Protein AF-A0A2W6E6J5-F1 (afdb_monomer)

Foldseek 3Di:
DDDDDDPPPPPPPPDDDDPDDPDDDFDDLVLQLVLLVVVQVVDPCSVPLADPQLSSQLSSLVSVCCSVFWDRVQSVCCSVVNDPPCCTPPNPDPVCPPPSNVVSCVSSD

Secondary structure (DSSP, 8-state):
----------------------------HHHHH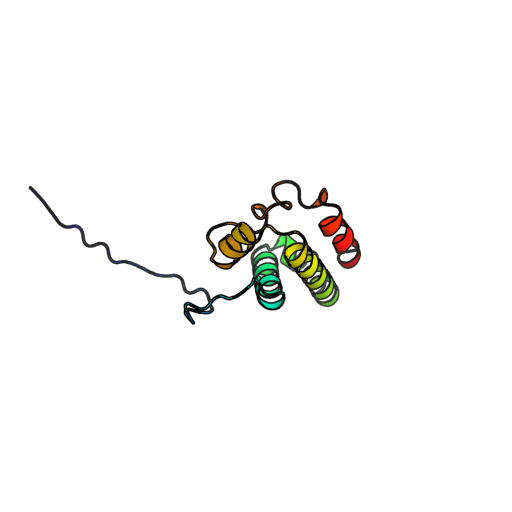HHHHHHHHH-HHHHHHS-HHHHHHHHHHHHHHHHHHS-HHHHHHHHTTSS-GGGSTTSSS-GGG-HHHHHHGGGT-

Sequence (109 aa):
MLGAVTISLALALTGCGALDSVGHGGVSKSQIVKGLNKEFDSDPDLKNALPADKKKKYIDCLADVVLKKGNKEDVKAWQDGAIKFKDVRPFTGDQTKNKDVAACGKYAR

Mean predicted aligned error: 11.78 Å

Radius of gyration: 17.27 Å; Cα contacts (8 Å, |Δi|>4): 83; chains: 1; bounding box: 31×33×65 Å

Solvent-accessible surface area (backbone atoms only — not comparable to full-atom values): 6640 Å² total; per-residue (Å²): 132,84,88,80,83,84,77,79,80,77,80,82,68,95,64,90,81,76,99,70,73,98,60,99,69,78,91,44,57,69,60,44,35,52,51,49,51,50,54,33,68,70,33,71,68,57,46,68,65,38,59,69,74,34,41,51,53,25,42,53,43,44,21,52,46,43,68,75,60,35,38,66,69,39,50,48,35,30,73,74,64,76,43,55,74,58,64,22,37,80,40,49,67,67,46,75,72,36,66,70,53,40,60,29,46,66,39,63,102

pLDDT: mean 73.68, std 16.58, range [37.28, 90.81]

Structure (mmCIF, N/CA/C/O backbone):
data_AF-A0A2W6E6J5-F1
#
_entry.id   AF-A0A2W6E6J5-F1
#
loop_
_atom_site.group_PDB
_atom_site.id
_atom_site.type_symbol
_atom_site.label_atom_id
_atom_site.label_alt_id
_atom_site.label_comp_id
_atom_site.label_asym_id
_atom_site.label_entity_id
_atom_site.label_seq_id
_atom_site.pdbx_PDB_ins_code
_atom_site.Cartn_x
_atom_site.Cartn_y
_atom_site.Cartn_z
_atom_site.occupancy
_atom_site.B_iso_or_equiv
_atom_site.auth_seq_id
_atom_site.auth_comp_id
_atom_site.auth_asym_id
_atom_site.auth_atom_id
_atom_site.pdbx_PDB_model_num
ATOM 1 N N . MET A 1 1 ? -10.345 7.958 -52.435 1.00 43.66 1 MET A N 1
ATOM 2 C CA . MET A 1 1 ? -9.402 7.316 -51.499 1.00 43.66 1 MET A CA 1
ATOM 3 C C . MET A 1 1 ? -8.839 8.396 -50.593 1.00 43.66 1 MET A C 1
ATOM 5 O O . MET A 1 1 ? -8.434 9.407 -51.142 1.00 43.66 1 MET A O 1
ATOM 9 N N . LEU A 1 2 ? -8.826 8.127 -49.278 1.00 43.47 2 LEU A N 1
ATOM 10 C CA . LEU A 1 2 ? -8.101 8.822 -48.197 1.00 43.47 2 LEU A CA 1
ATOM 11 C C . LEU A 1 2 ? -8.495 10.298 -47.979 1.00 43.47 2 LEU A C 1
ATOM 13 O O . LEU A 1 2 ? -8.417 11.109 -48.882 1.00 43.47 2 LEU A O 1
ATOM 17 N N . GLY A 1 3 ? -8.993 10.717 -46.817 1.00 43.09 3 GLY A N 1
ATOM 18 C CA . GLY A 1 3 ? -8.478 10.475 -45.464 1.00 43.09 3 GLY A CA 1
ATOM 19 C C . GLY A 1 3 ? -8.084 11.861 -44.930 1.00 43.09 3 GLY A C 1
ATOM 20 O O . GLY A 1 3 ? -7.319 12.561 -45.572 1.00 43.09 3 GLY A O 1
ATOM 21 N N . ALA A 1 4 ? -8.672 12.378 -43.860 1.00 51.00 4 ALA A N 1
ATOM 22 C CA . ALA A 1 4 ? -8.357 11.930 -42.520 1.00 51.00 4 ALA A CA 1
ATOM 23 C C . ALA A 1 4 ? -9.526 12.173 -41.559 1.00 51.00 4 ALA A C 1
ATOM 25 O O . ALA A 1 4 ? -10.156 13.229 -41.540 1.00 51.00 4 ALA A O 1
ATOM 26 N N . VAL A 1 5 ? -9.771 11.147 -40.753 1.00 51.34 5 VAL A N 1
ATOM 27 C CA . VAL A 1 5 ? -10.668 11.139 -39.607 1.00 51.34 5 VAL A CA 1
ATOM 28 C C . VAL A 1 5 ? -10.101 12.079 -38.545 1.00 51.34 5 VAL A C 1
ATOM 30 O O . VAL A 1 5 ? -8.951 11.951 -38.130 1.00 51.34 5 VAL A O 1
ATOM 33 N N . THR A 1 6 ? -10.926 13.020 -38.104 1.00 54.69 6 THR A N 1
ATOM 34 C CA . THR A 1 6 ? -10.730 13.830 -36.904 1.00 54.69 6 THR A CA 1
ATOM 35 C C . THR A 1 6 ? -10.579 12.925 -35.682 1.00 54.69 6 THR A C 1
ATOM 37 O O . THR A 1 6 ? -11.564 12.352 -35.217 1.00 54.69 6 THR A O 1
ATOM 40 N N . ILE A 1 7 ? -9.371 12.805 -35.130 1.00 56.22 7 ILE A N 1
ATOM 41 C CA . ILE A 1 7 ? -9.194 12.300 -33.765 1.00 56.22 7 ILE A CA 1
ATOM 42 C C . ILE A 1 7 ? -9.128 13.523 -32.858 1.00 56.22 7 ILE A C 1
ATOM 44 O O . ILE A 1 7 ? -8.067 14.085 -32.594 1.00 56.22 7 ILE A O 1
ATOM 48 N N . SER A 1 8 ? -10.307 13.950 -32.411 1.00 51.94 8 SER A N 1
ATOM 49 C CA . SER A 1 8 ? -10.452 14.779 -31.223 1.00 51.94 8 SER A CA 1
ATOM 50 C C . SER A 1 8 ? -9.837 14.008 -30.061 1.00 51.94 8 SER A C 1
ATOM 52 O O . SER A 1 8 ? -10.430 13.060 -29.547 1.00 51.94 8 SER A O 1
ATOM 54 N N . LEU A 1 9 ? -8.615 14.381 -29.687 1.00 39.53 9 LEU A N 1
ATOM 55 C CA . LEU A 1 9 ? -7.922 13.860 -28.520 1.00 39.53 9 LEU A CA 1
ATOM 56 C C . LEU A 1 9 ? -8.641 14.388 -27.270 1.00 39.53 9 LEU A C 1
ATOM 58 O O . LEU A 1 9 ? -8.249 15.382 -26.666 1.00 39.53 9 LEU A O 1
ATOM 62 N N . ALA A 1 10 ? -9.752 13.741 -26.921 1.00 51.97 10 ALA A N 1
ATOM 63 C CA . ALA A 1 10 ? -10.441 13.919 -25.658 1.00 51.97 10 ALA A CA 1
ATOM 64 C C . ALA A 1 10 ? -9.556 13.357 -24.536 1.00 51.97 10 ALA A C 1
ATOM 66 O O . ALA A 1 10 ? -9.748 12.240 -24.064 1.00 51.97 10 ALA A O 1
ATOM 67 N N . LEU A 1 11 ? -8.581 14.148 -24.088 1.00 48.22 11 LEU A N 1
ATOM 68 C CA . LEU A 1 11 ? -7.933 13.972 -22.789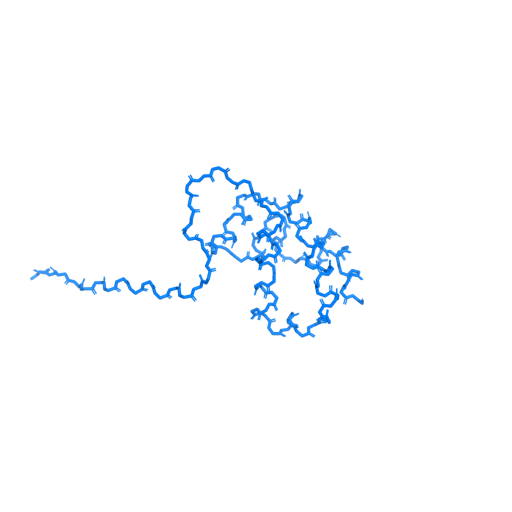 1.00 48.22 11 LEU A CA 1
ATOM 69 C C . LEU A 1 11 ? -8.888 14.465 -21.695 1.00 48.22 11 LEU A C 1
ATOM 71 O O . LEU A 1 11 ? -8.631 15.433 -20.986 1.00 48.22 11 LEU A O 1
ATOM 75 N N . ALA A 1 12 ? -10.021 13.779 -21.568 1.00 51.56 12 ALA A N 1
ATOM 76 C CA . ALA A 1 12 ? -10.846 13.826 -20.374 1.00 51.56 12 ALA A CA 1
ATOM 77 C C . ALA A 1 12 ? -10.225 12.886 -19.331 1.00 51.56 12 ALA A C 1
ATOM 79 O O . ALA A 1 12 ? -10.706 11.785 -19.087 1.00 51.56 12 ALA A O 1
ATOM 80 N N . LEU A 1 13 ? -9.124 13.325 -18.723 1.00 44.25 13 LEU A N 1
ATOM 81 C CA . LEU A 1 13 ? -8.646 12.802 -17.446 1.00 44.25 13 LEU A CA 1
ATOM 82 C C . LEU A 1 13 ? -8.665 13.958 -16.453 1.00 44.25 13 LEU A C 1
ATOM 84 O O . LEU A 1 13 ? -7.644 14.510 -16.054 1.00 44.25 13 LEU A O 1
ATOM 88 N N . THR A 1 14 ? -9.877 14.336 -16.054 1.00 55.84 14 THR A N 1
ATOM 89 C CA . THR A 1 14 ? -10.103 15.055 -14.804 1.00 55.84 14 THR A CA 1
ATOM 90 C C . THR A 1 14 ? -9.735 14.103 -13.665 1.00 55.84 14 T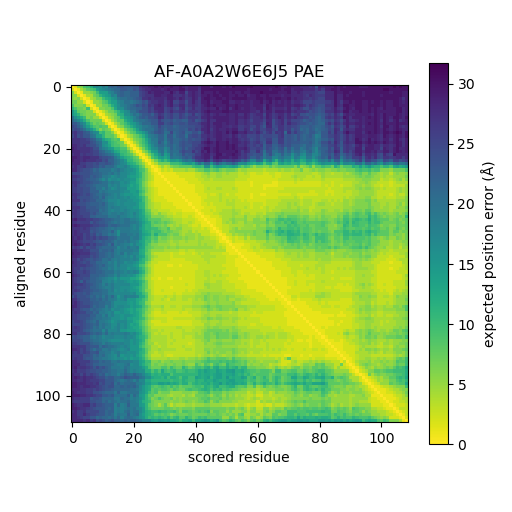HR A C 1
ATOM 92 O O . THR A 1 14 ? -10.562 13.373 -13.131 1.00 55.84 14 THR A O 1
ATOM 95 N N . GLY A 1 15 ? -8.444 14.060 -13.349 1.00 40.41 15 GLY A N 1
ATOM 96 C CA . GLY A 1 15 ? -7.859 13.303 -12.255 1.00 40.41 15 GLY A CA 1
ATOM 97 C C . GLY A 1 15 ? -6.694 14.100 -11.687 1.00 40.41 15 GLY A C 1
ATOM 98 O O . GLY A 1 15 ? -5.622 14.135 -12.272 1.00 40.41 15 GLY A O 1
ATOM 99 N N . CYS A 1 16 ? -6.947 14.781 -10.572 1.00 49.91 16 CYS A N 1
ATOM 100 C CA . CYS A 1 16 ? -6.039 15.642 -9.820 1.00 49.91 16 CYS A CA 1
ATOM 101 C C . CYS A 1 16 ? -4.561 15.202 -9.769 1.00 49.91 16 CYS A C 1
ATOM 103 O O . CYS A 1 16 ? -4.247 14.171 -9.177 1.00 49.91 16 CYS A O 1
ATOM 105 N N . GLY A 1 17 ? -3.671 16.108 -10.192 1.00 40.84 17 GLY A N 1
ATOM 106 C CA . GLY A 1 17 ? -2.348 16.293 -9.590 1.00 40.84 17 GLY A CA 1
ATOM 107 C C . GLY A 1 17 ? -1.146 15.970 -10.480 1.00 40.84 17 GLY A C 1
ATOM 108 O O . GLY A 1 17 ? -0.862 14.810 -10.733 1.00 40.84 17 GLY A O 1
ATOM 109 N N . ALA A 1 18 ? -0.384 17.024 -10.794 1.00 45.06 18 ALA A N 1
ATOM 110 C CA . ALA A 1 18 ? 1.026 17.012 -11.198 1.00 45.06 18 ALA A CA 1
ATOM 111 C C . ALA A 1 18 ? 1.359 16.574 -12.639 1.00 45.06 18 ALA A C 1
ATOM 113 O O . ALA A 1 18 ? 2.015 15.565 -12.869 1.00 45.06 18 ALA A O 1
ATOM 114 N N . LEU A 1 19 ? 1.067 17.455 -13.602 1.00 44.25 19 LEU A N 1
ATOM 115 C CA . LEU A 1 19 ? 2.128 17.840 -14.537 1.00 44.25 19 LEU A CA 1
ATOM 116 C C . LEU A 1 19 ? 3.031 18.846 -13.807 1.00 44.25 19 LEU A C 1
ATOM 118 O O . LEU A 1 19 ? 2.799 20.047 -13.885 1.00 44.25 19 LEU A O 1
ATOM 122 N N . ASP A 1 20 ? 4.015 18.361 -13.054 1.00 38.31 20 ASP A N 1
ATOM 123 C CA . ASP A 1 20 ? 5.158 19.184 -12.662 1.00 38.31 20 ASP A CA 1
ATOM 124 C C . ASP A 1 20 ? 6.437 18.341 -12.695 1.00 38.31 20 ASP A C 1
ATOM 126 O O . ASP A 1 20 ? 6.557 17.329 -12.007 1.00 38.31 20 ASP A O 1
ATOM 130 N N . SER A 1 21 ? 7.371 18.810 -13.519 1.00 39.03 21 SER A N 1
ATOM 131 C CA . SER A 1 21 ? 8.806 18.545 -13.465 1.00 39.03 21 SER A CA 1
ATOM 132 C C . SER A 1 21 ? 9.315 17.149 -13.842 1.00 39.03 21 SER A C 1
ATOM 134 O O . SER A 1 21 ? 9.345 16.190 -13.073 1.00 39.03 21 SER A O 1
ATOM 136 N N . VAL A 1 22 ? 9.895 17.116 -15.043 1.00 48.44 22 VAL A N 1
ATOM 137 C CA . VAL A 1 22 ? 10.988 16.225 -15.438 1.00 48.44 22 VAL A CA 1
ATOM 138 C C . VAL A 1 22 ? 12.137 16.423 -14.437 1.00 48.44 22 VAL A C 1
ATOM 140 O O . VAL A 1 22 ? 12.960 17.321 -14.577 1.00 48.44 22 VAL A O 1
ATOM 143 N N . GLY A 1 23 ? 12.157 15.623 -13.375 1.00 37.28 23 GLY A N 1
ATOM 144 C CA . GLY A 1 23 ? 13.153 15.708 -12.315 1.00 37.28 23 GLY A CA 1
ATOM 145 C C . GLY A 1 23 ? 13.293 14.361 -11.625 1.00 37.28 23 GLY A C 1
ATOM 146 O O . GLY A 1 23 ? 12.310 13.765 -11.201 1.00 37.28 23 GLY A O 1
ATOM 147 N N . HIS A 1 24 ? 14.523 13.863 -11.550 1.00 48.03 24 HIS A N 1
ATOM 148 C CA . HIS A 1 24 ? 14.921 12.638 -10.860 1.00 48.03 24 HIS A CA 1
ATOM 149 C C . HIS A 1 24 ? 14.306 12.558 -9.444 1.00 48.03 24 HIS A C 1
ATOM 151 O O . HIS A 1 24 ? 14.833 13.149 -8.506 1.00 48.03 24 HIS A O 1
ATOM 157 N N . GLY A 1 25 ? 13.186 11.850 -9.277 1.00 42.28 25 GLY A N 1
ATOM 158 C CA . GLY A 1 25 ? 12.396 11.871 -8.043 1.00 42.28 25 GLY A CA 1
ATOM 159 C C . GLY A 1 25 ? 12.105 10.465 -7.549 1.00 42.28 25 GLY A C 1
ATOM 160 O O . GLY A 1 25 ? 11.197 9.800 -8.041 1.00 42.28 25 GLY A O 1
ATOM 161 N N . GLY A 1 26 ? 12.895 9.997 -6.582 1.00 57.44 26 GLY A N 1
ATOM 162 C CA . GLY A 1 26 ? 12.656 8.724 -5.913 1.00 57.44 26 GLY A CA 1
ATOM 163 C C . GLY A 1 26 ? 11.232 8.646 -5.359 1.00 57.44 26 GLY A C 1
ATOM 164 O O . GLY A 1 26 ? 10.716 9.608 -4.784 1.00 57.44 26 GLY A O 1
ATOM 165 N N . VAL A 1 27 ? 10.607 7.483 -5.540 1.00 70.38 27 VAL A N 1
ATOM 166 C CA . VAL A 1 27 ? 9.309 7.140 -4.956 1.00 70.38 27 VAL A CA 1
ATOM 167 C C . VAL A 1 27 ? 9.282 7.585 -3.489 1.00 70.38 27 VAL A C 1
ATOM 169 O O . VAL A 1 27 ? 10.047 7.091 -2.664 1.00 70.38 27 VAL A O 1
ATOM 172 N N . SER A 1 28 ? 8.412 8.541 -3.168 1.00 84.50 28 SER A N 1
ATOM 173 C CA . SER A 1 28 ? 8.306 9.118 -1.824 1.00 84.50 28 SER A CA 1
ATOM 174 C C . SER A 1 28 ? 7.143 8.494 -1.051 1.00 84.50 28 SER A C 1
ATOM 176 O O . SER A 1 28 ? 6.072 8.272 -1.621 1.00 84.50 28 SER A O 1
ATOM 178 N N . LYS A 1 29 ? 7.305 8.274 0.266 1.00 84.69 29 LYS A N 1
ATOM 179 C CA . LYS A 1 29 ? 6.248 7.700 1.130 1.00 84.69 29 LYS A CA 1
ATOM 180 C C . LYS A 1 29 ? 4.925 8.461 1.006 1.00 84.69 29 LYS A C 1
ATOM 182 O O . LYS A 1 29 ? 3.871 7.847 0.925 1.00 84.69 29 LYS A O 1
ATOM 187 N N . SER A 1 30 ? 4.973 9.791 0.924 1.00 86.75 30 SER A N 1
ATOM 188 C CA . SER A 1 30 ? 3.789 10.648 0.772 1.00 86.75 30 SER A CA 1
ATOM 189 C C . SER A 1 30 ? 3.014 10.394 -0.528 1.00 86.75 30 SER A C 1
ATOM 191 O O . SER A 1 30 ? 1.785 10.390 -0.511 1.00 86.75 30 SER A O 1
ATOM 193 N N . GLN A 1 31 ? 3.713 10.139 -1.638 1.00 87.25 31 GLN A N 1
ATOM 194 C CA . GLN A 1 31 ? 3.103 9.791 -2.926 1.00 87.25 31 GLN A CA 1
ATOM 195 C C . GLN A 1 31 ? 2.453 8.404 -2.857 1.00 87.25 31 GLN A C 1
ATOM 197 O O . GLN A 1 31 ? 1.326 8.223 -3.310 1.00 87.25 31 GLN A O 1
ATOM 202 N N . ILE A 1 32 ? 3.113 7.440 -2.202 1.00 88.50 32 ILE A N 1
ATOM 203 C CA . ILE A 1 32 ? 2.543 6.105 -1.971 1.00 88.50 32 ILE A CA 1
ATOM 204 C C . ILE A 1 32 ? 1.285 6.192 -1.096 1.00 88.50 32 ILE A C 1
ATOM 206 O O . ILE A 1 32 ? 0.260 5.617 -1.447 1.00 88.50 32 ILE A O 1
ATOM 210 N N . VAL A 1 33 ? 1.326 6.938 0.014 1.00 90.81 33 VAL A N 1
ATOM 211 C CA . VAL A 1 33 ? 0.164 7.138 0.898 1.00 90.81 33 VAL A CA 1
ATOM 212 C C . VAL A 1 33 ? -1.013 7.735 0.127 1.00 90.81 33 VAL A C 1
ATOM 214 O O . VAL A 1 33 ? -2.146 7.295 0.316 1.00 90.81 33 VAL A O 1
ATOM 217 N N . LYS A 1 34 ? -0.776 8.716 -0.753 1.00 90.25 34 LYS A N 1
ATOM 218 C CA . LYS A 1 34 ? -1.831 9.287 -1.606 1.00 90.25 34 LYS A CA 1
ATOM 219 C C . LYS A 1 34 ? -2.417 8.248 -2.564 1.00 90.25 34 LYS A C 1
ATOM 221 O O . LYS A 1 34 ? -3.638 8.139 -2.637 1.00 90.25 34 LYS A O 1
ATOM 226 N N . GLY A 1 35 ? -1.570 7.469 -3.240 1.00 88.12 35 GLY A N 1
ATOM 227 C CA . GLY A 1 35 ? -2.009 6.390 -4.129 1.00 88.12 35 GLY A CA 1
ATOM 228 C C . GLY A 1 35 ? -2.851 5.343 -3.398 1.00 88.12 35 GLY A C 1
ATOM 229 O O . GLY A 1 35 ? -3.937 5.002 -3.852 1.00 88.12 35 GLY A O 1
ATOM 230 N N . LEU A 1 36 ? -2.411 4.904 -2.216 1.00 88.44 36 LEU A N 1
ATOM 231 C CA . LEU A 1 36 ? -3.162 3.959 -1.387 1.00 88.44 36 LEU A CA 1
ATOM 232 C C . LEU A 1 36 ? -4.499 4.546 -0.926 1.00 88.44 36 LEU A C 1
ATOM 234 O O . LEU A 1 36 ? -5.515 3.876 -1.034 1.00 88.44 36 LEU A O 1
ATOM 238 N N . ASN A 1 37 ? -4.544 5.801 -0.464 1.00 88.00 37 ASN A N 1
ATOM 239 C CA . ASN A 1 37 ? -5.826 6.427 -0.117 1.00 88.00 37 ASN A CA 1
ATOM 240 C C . ASN A 1 37 ? -6.782 6.444 -1.314 1.00 88.00 37 ASN A C 1
ATOM 242 O O . ASN A 1 37 ? -7.949 6.116 -1.145 1.00 88.00 37 ASN A O 1
ATOM 246 N N . LYS A 1 38 ? -6.286 6.748 -2.519 1.00 86.25 38 LYS A N 1
ATOM 247 C CA . LYS A 1 38 ? -7.097 6.725 -3.739 1.00 86.25 38 LYS A CA 1
ATOM 248 C C . LYS A 1 38 ? -7.657 5.333 -4.035 1.00 86.25 38 LYS A C 1
ATOM 250 O O . LYS A 1 38 ? -8.843 5.239 -4.335 1.00 86.25 38 LYS A O 1
ATOM 255 N N . GLU A 1 39 ? -6.856 4.274 -3.910 1.00 83.62 39 GLU A N 1
ATOM 256 C CA . GLU A 1 39 ? -7.337 2.893 -4.080 1.00 83.62 39 GLU A CA 1
ATOM 257 C C . GLU A 1 39 ? -8.429 2.559 -3.047 1.00 83.62 39 GLU A C 1
ATOM 259 O O . GLU A 1 39 ? -9.496 2.078 -3.415 1.00 83.62 39 GLU A O 1
ATOM 264 N N . PHE A 1 40 ? -8.217 2.900 -1.769 1.00 83.94 40 PHE A N 1
ATOM 265 C CA . PHE A 1 40 ? -9.196 2.653 -0.700 1.00 83.94 40 PHE A CA 1
ATOM 266 C C . PHE A 1 40 ? -10.468 3.490 -0.829 1.00 83.94 40 PHE A C 1
ATOM 268 O O . PHE A 1 40 ? -11.511 3.069 -0.352 1.00 83.94 40 PHE A O 1
ATOM 275 N N . ASP A 1 41 ? -10.396 4.699 -1.382 1.00 83.25 41 ASP A N 1
ATOM 276 C CA . ASP A 1 41 ? -11.576 5.538 -1.614 1.00 83.25 41 ASP A CA 1
ATOM 277 C C . ASP A 1 41 ? -12.326 5.167 -2.897 1.00 83.25 41 ASP A C 1
ATOM 279 O O . ASP A 1 41 ? -13.523 5.449 -2.997 1.00 83.25 41 ASP A O 1
ATOM 283 N N . SER A 1 42 ? -11.640 4.533 -3.854 1.00 80.69 42 SER A N 1
ATOM 284 C CA . SER A 1 42 ? -12.232 4.044 -5.106 1.00 80.69 42 SER A CA 1
ATOM 285 C C . SER A 1 42 ? -12.906 2.681 -4.944 1.00 80.69 42 SER A C 1
ATOM 287 O O . SER A 1 42 ? -13.815 2.363 -5.707 1.00 80.69 42 SER A O 1
ATOM 289 N N . ASP A 1 43 ? -12.481 1.888 -3.961 1.00 76.25 43 ASP A N 1
ATOM 290 C CA . ASP A 1 43 ? -13.060 0.584 -3.654 1.00 76.25 43 ASP A CA 1
ATOM 291 C C . ASP A 1 43 ? -14.053 0.704 -2.476 1.00 76.25 43 ASP A C 1
ATOM 293 O O . ASP A 1 43 ? -13.640 0.991 -1.349 1.00 76.25 43 ASP A O 1
ATOM 297 N N . PRO A 1 44 ? -15.371 0.535 -2.698 1.00 75.50 44 PRO A N 1
ATOM 298 C CA . PRO A 1 44 ? -16.381 0.721 -1.657 1.00 75.50 44 PRO A CA 1
ATOM 299 C C . PRO A 1 44 ? -16.298 -0.319 -0.531 1.00 75.50 44 PRO A C 1
ATOM 301 O O . PRO A 1 44 ? -16.690 -0.002 0.597 1.00 75.50 44 PRO A O 1
ATOM 304 N N . ASP A 1 45 ? -15.769 -1.514 -0.807 1.00 74.81 45 ASP A N 1
ATOM 305 C CA . ASP A 1 45 ? -15.514 -2.542 0.201 1.00 74.81 45 ASP A CA 1
ATOM 306 C C . ASP A 1 45 ? -14.390 -2.071 1.130 1.00 74.81 45 ASP A C 1
ATOM 308 O O . ASP A 1 45 ? -14.555 -2.033 2.348 1.00 74.81 45 ASP A O 1
ATOM 312 N N . LEU A 1 46 ? -13.279 -1.579 0.570 1.00 74.50 46 LEU A N 1
ATOM 313 C CA . LEU A 1 46 ? -12.156 -1.058 1.360 1.00 74.50 46 LEU A CA 1
ATOM 314 C C . LEU A 1 46 ? -12.469 0.268 2.064 1.00 74.50 46 LEU A C 1
ATOM 316 O O . LEU A 1 46 ? -11.987 0.510 3.176 1.00 74.50 46 LEU A O 1
ATOM 320 N N . LYS A 1 47 ? -13.282 1.126 1.441 1.00 72.56 47 LYS A N 1
ATOM 321 C CA . LYS A 1 47 ? -13.681 2.430 1.981 1.00 72.56 47 LYS A CA 1
ATOM 322 C C . LYS A 1 47 ? -14.428 2.296 3.302 1.00 72.56 47 LYS A C 1
ATOM 324 O O . LYS A 1 47 ? -14.217 3.108 4.200 1.00 72.56 47 LYS A O 1
ATOM 329 N N . ASN A 1 48 ? -15.286 1.281 3.404 1.00 77.19 48 ASN A N 1
ATOM 330 C CA . ASN A 1 48 ? -16.126 1.037 4.574 1.00 77.19 48 ASN A CA 1
ATOM 331 C C . ASN A 1 48 ? -15.581 -0.068 5.490 1.00 77.19 48 ASN A C 1
ATOM 333 O O . ASN A 1 48 ? -16.049 -0.194 6.619 1.00 77.19 48 ASN A O 1
ATOM 337 N N . ALA A 1 49 ? -14.577 -0.835 5.049 1.00 75.69 49 ALA A N 1
ATOM 3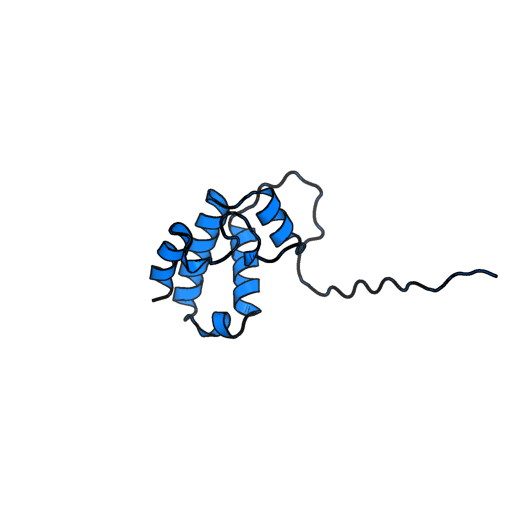38 C CA . ALA A 1 49 ? -13.985 -1.908 5.846 1.00 75.69 49 ALA A CA 1
ATOM 339 C C . ALA A 1 49 ? -13.319 -1.414 7.137 1.00 75.69 49 ALA A C 1
ATOM 341 O O . ALA A 1 49 ? -13.256 -2.162 8.111 1.00 75.69 49 ALA A O 1
ATOM 342 N N . LEU A 1 50 ? -12.794 -0.180 7.155 1.00 76.62 50 LEU A N 1
ATOM 343 C CA . LEU A 1 50 ? -11.984 0.327 8.263 1.00 76.62 50 LEU A CA 1
ATOM 344 C C . LEU A 1 50 ? -12.428 1.711 8.750 1.00 76.62 50 LEU A C 1
ATOM 346 O O . LEU A 1 50 ? -12.571 2.626 7.939 1.00 76.62 50 LEU A O 1
ATOM 350 N N . PRO A 1 51 ? -12.534 1.932 10.077 1.00 81.38 51 PRO A N 1
ATOM 351 C CA . PRO A 1 51 ? -12.718 3.274 10.617 1.00 81.38 51 PRO A CA 1
ATOM 352 C C . PRO A 1 51 ? -11.504 4.158 10.289 1.00 81.38 51 PRO A C 1
ATOM 354 O O . PRO A 1 51 ? -10.372 3.676 10.230 1.00 81.38 51 PRO A O 1
ATOM 357 N N . ALA A 1 52 ? -11.722 5.466 10.112 1.00 80.62 52 ALA A N 1
ATOM 358 C CA . ALA A 1 52 ? -10.720 6.406 9.587 1.00 80.62 52 ALA A CA 1
ATOM 359 C C . ALA A 1 52 ? -9.361 6.372 10.322 1.00 80.62 52 ALA A C 1
ATOM 361 O O . ALA A 1 52 ? -8.307 6.418 9.683 1.00 80.62 52 ALA A O 1
ATOM 362 N N . ASP A 1 53 ? -9.367 6.225 11.651 1.00 79.50 53 ASP A N 1
ATOM 363 C CA . ASP A 1 53 ? -8.142 6.164 12.462 1.00 79.50 53 ASP A CA 1
ATOM 364 C C . ASP A 1 53 ? -7.321 4.885 12.195 1.00 79.50 53 ASP A C 1
ATOM 366 O O . ASP A 1 53 ? -6.090 4.913 12.107 1.00 79.50 53 ASP A O 1
ATOM 370 N N . LYS A 1 54 ? -8.018 3.760 11.983 1.00 84.50 54 LYS A N 1
ATOM 371 C CA . LYS A 1 54 ? -7.422 2.470 11.609 1.00 84.50 54 LYS A CA 1
ATOM 372 C C . LYS A 1 54 ? -6.953 2.482 10.157 1.00 84.50 54 LYS A C 1
ATOM 374 O O . LYS A 1 54 ? -5.822 2.083 9.890 1.00 84.50 54 LYS A O 1
ATOM 379 N N . LYS A 1 55 ? -7.761 3.035 9.241 1.00 85.00 55 LYS A N 1
ATOM 380 C CA . LYS A 1 55 ? -7.403 3.234 7.825 1.00 85.00 55 LYS A CA 1
ATOM 381 C C . LYS A 1 55 ? -6.089 4.003 7.702 1.00 85.00 55 LYS A C 1
ATOM 383 O O . LYS A 1 55 ? -5.190 3.555 6.999 1.00 85.00 55 LYS A O 1
ATOM 388 N N . LYS A 1 56 ? -5.924 5.108 8.438 1.00 86.62 56 LYS A N 1
ATOM 389 C CA . LYS A 1 56 ? -4.687 5.905 8.414 1.00 86.62 56 LYS A CA 1
ATOM 390 C C . LYS A 1 56 ? -3.459 5.092 8.841 1.00 86.62 56 LYS A C 1
ATOM 392 O O . LYS A 1 56 ? -2.446 5.123 8.148 1.00 86.62 56 LYS A O 1
ATOM 397 N N . LYS A 1 57 ? -3.545 4.349 9.951 1.00 87.81 57 LYS A N 1
ATOM 398 C CA . LYS A 1 57 ? -2.448 3.493 10.449 1.00 87.81 57 LYS A CA 1
ATOM 399 C C . LYS A 1 57 ? -2.143 2.336 9.495 1.00 87.81 57 LYS A C 1
ATOM 401 O O . LYS A 1 57 ? -0.978 2.009 9.277 1.00 87.81 57 LYS A O 1
ATOM 406 N N . TYR A 1 58 ? -3.179 1.749 8.899 1.00 87.75 58 TYR A N 1
ATOM 407 C CA . TYR A 1 58 ? -3.042 0.682 7.914 1.00 87.75 58 TYR A CA 1
ATOM 408 C C . TYR A 1 58 ? -2.352 1.175 6.638 1.00 87.75 58 TYR A C 1
ATOM 410 O O . TYR A 1 58 ? -1.371 0.573 6.207 1.00 87.75 58 TYR A O 1
ATOM 418 N N . ILE A 1 59 ? -2.793 2.311 6.092 1.00 89.31 59 ILE A N 1
ATOM 419 C CA . ILE A 1 59 ? -2.200 2.929 4.902 1.00 89.31 59 ILE A CA 1
ATOM 420 C C . ILE A 1 59 ? -0.760 3.377 5.157 1.00 89.31 59 ILE A C 1
ATOM 422 O O . ILE A 1 59 ? 0.085 3.170 4.292 1.00 89.31 59 ILE A O 1
ATOM 426 N N . ASP A 1 60 ? -0.443 3.955 6.321 1.00 89.81 60 ASP A N 1
ATOM 427 C CA . ASP A 1 60 ? 0.941 4.340 6.629 1.00 89.81 60 ASP A CA 1
ATOM 428 C C . ASP A 1 60 ? 1.873 3.120 6.694 1.00 89.81 60 ASP A C 1
ATOM 430 O O . ASP A 1 60 ? 2.971 3.152 6.134 1.00 89.81 60 ASP A O 1
ATOM 434 N N . CYS A 1 61 ? 1.404 2.021 7.298 1.00 90.00 61 CYS A N 1
ATOM 435 C CA . CYS A 1 61 ? 2.128 0.753 7.322 1.00 90.00 61 CYS A CA 1
ATOM 436 C C . CYS A 1 61 ? 2.333 0.191 5.910 1.00 90.00 61 CYS A C 1
ATOM 438 O O . CYS A 1 61 ? 3.459 -0.134 5.537 1.00 90.00 61 CYS A O 1
ATOM 440 N N . LEU A 1 62 ? 1.270 0.129 5.101 1.00 88.50 62 LEU A N 1
ATOM 441 C CA . LEU A 1 62 ? 1.356 -0.321 3.711 1.00 88.50 62 LEU A CA 1
ATOM 442 C C . LEU A 1 62 ? 2.319 0.549 2.907 1.00 88.50 62 LEU A C 1
ATOM 444 O O . LEU A 1 62 ? 3.137 0.022 2.161 1.00 88.50 62 LEU A O 1
ATOM 448 N N . ALA A 1 63 ? 2.281 1.868 3.089 1.00 90.44 63 ALA A N 1
ATOM 449 C CA . ALA A 1 63 ? 3.184 2.771 2.395 1.00 90.44 63 ALA A CA 1
ATOM 450 C C . ALA A 1 63 ? 4.651 2.526 2.763 1.00 90.44 63 ALA A C 1
ATOM 452 O O . ALA A 1 63 ? 5.516 2.594 1.895 1.00 90.44 63 ALA A O 1
ATOM 453 N N . ASP A 1 64 ? 4.933 2.209 4.027 1.00 89.56 64 ASP A N 1
ATOM 454 C CA . ASP A 1 64 ? 6.271 1.843 4.492 1.00 89.56 64 ASP A CA 1
ATOM 455 C C . ASP A 1 64 ? 6.760 0.531 3.858 1.00 89.56 64 ASP A C 1
ATOM 457 O O . ASP A 1 64 ? 7.892 0.439 3.381 1.00 89.56 64 ASP A O 1
ATOM 461 N N . VAL A 1 65 ? 5.875 -0.466 3.786 1.00 88.31 65 VAL A N 1
ATOM 462 C CA . VAL A 1 65 ? 6.143 -1.759 3.146 1.00 88.31 65 VAL A CA 1
ATOM 463 C C . VAL A 1 65 ? 6.394 -1.583 1.651 1.00 88.31 65 VAL A C 1
ATOM 465 O O . VAL A 1 65 ? 7.383 -2.094 1.135 1.00 88.31 65 VAL A O 1
ATOM 468 N N . VAL A 1 66 ? 5.556 -0.818 0.954 1.00 88.12 66 VAL A N 1
ATOM 469 C CA . VAL A 1 66 ? 5.706 -0.532 -0.480 1.00 88.12 66 VAL A CA 1
ATOM 470 C C . VAL A 1 66 ? 6.984 0.252 -0.750 1.00 88.12 66 VAL A C 1
ATOM 472 O O . VAL A 1 66 ? 7.701 -0.066 -1.691 1.00 88.12 66 VAL A O 1
ATOM 475 N N . LEU A 1 67 ? 7.328 1.214 0.106 1.00 88.00 67 LEU A N 1
ATOM 476 C CA . LEU A 1 67 ? 8.576 1.962 -0.013 1.00 88.00 67 LEU A CA 1
ATOM 477 C C . LEU A 1 67 ? 9.814 1.065 0.159 1.00 88.00 67 LEU A C 1
ATOM 479 O O . LEU A 1 67 ? 10.811 1.258 -0.532 1.00 88.00 67 LEU A O 1
ATOM 483 N N . LYS A 1 68 ? 9.766 0.096 1.083 1.00 86.12 68 LYS A N 1
ATOM 484 C CA . LYS A 1 68 ? 10.903 -0.785 1.410 1.00 86.12 68 LYS A CA 1
ATOM 485 C C . LYS A 1 68 ? 11.026 -2.009 0.507 1.00 86.12 68 LYS A C 1
ATOM 487 O O . LYS A 1 68 ? 12.137 -2.477 0.270 1.00 86.12 68 LYS A O 1
ATOM 492 N N . LYS A 1 69 ? 9.899 -2.584 0.092 1.00 86.56 69 LYS A N 1
ATOM 493 C CA . LYS A 1 69 ? 9.819 -3.888 -0.584 1.00 86.56 69 LYS A CA 1
ATOM 494 C C . LYS A 1 69 ? 9.302 -3.787 -2.011 1.00 86.56 69 LYS A C 1
ATOM 496 O O . LYS A 1 69 ? 9.551 -4.704 -2.785 1.00 86.56 69 LYS A O 1
ATOM 501 N N . GLY A 1 70 ? 8.578 -2.721 -2.345 1.00 85.38 70 GLY A N 1
ATOM 502 C CA . GLY A 1 70 ? 8.015 -2.531 -3.672 1.00 85.38 70 GLY A CA 1
ATOM 503 C C . GLY A 1 70 ? 9.103 -2.389 -4.728 1.00 85.38 70 GLY A C 1
ATOM 504 O O . GLY A 1 70 ? 10.110 -1.704 -4.529 1.00 85.38 70 GLY A O 1
ATOM 505 N N . ASN A 1 71 ? 8.892 -3.030 -5.872 1.00 88.88 71 ASN A N 1
ATOM 506 C CA . ASN A 1 71 ? 9.712 -2.801 -7.045 1.00 88.88 71 ASN A CA 1
ATOM 507 C C . ASN A 1 71 ? 9.531 -1.342 -7.493 1.00 88.88 71 ASN A C 1
ATOM 509 O O . ASN A 1 71 ? 8.414 -0.890 -7.725 1.00 88.88 71 ASN A O 1
ATOM 513 N N . LYS A 1 72 ? 10.632 -0.593 -7.600 1.00 85.38 72 LYS A N 1
ATOM 514 C CA . LYS A 1 72 ? 10.592 0.852 -7.874 1.00 85.38 72 LYS A CA 1
ATOM 515 C C . LYS A 1 72 ? 9.949 1.190 -9.219 1.00 85.38 72 LYS A C 1
ATOM 517 O O . LYS A 1 72 ? 9.259 2.201 -9.303 1.00 85.38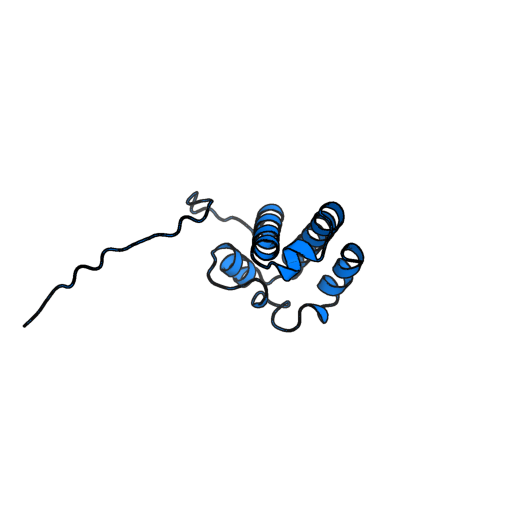 72 LYS A O 1
ATOM 522 N N . GLU A 1 73 ? 10.175 0.366 -10.240 1.00 88.56 73 GLU A N 1
ATOM 523 C CA . GLU A 1 73 ? 9.598 0.555 -11.574 1.00 88.56 73 GLU A CA 1
ATOM 524 C C . GLU A 1 73 ? 8.086 0.344 -11.528 1.00 88.56 73 GLU A C 1
ATOM 526 O O . GLU A 1 73 ? 7.339 1.180 -12.027 1.00 88.56 73 GLU A O 1
ATOM 531 N N . ASP A 1 74 ? 7.630 -0.700 -10.834 1.00 89.62 74 ASP A N 1
ATOM 532 C CA . ASP A 1 74 ? 6.201 -0.974 -10.683 1.00 89.62 74 ASP A CA 1
ATOM 533 C C . ASP A 1 74 ? 5.504 0.077 -9.814 1.00 89.62 74 ASP A C 1
ATOM 535 O O . ASP A 1 74 ? 4.409 0.524 -10.140 1.00 89.62 74 ASP A O 1
ATOM 539 N N . VAL A 1 75 ? 6.124 0.505 -8.706 1.00 88.25 75 VAL A N 1
ATOM 540 C CA . VAL A 1 75 ? 5.547 1.550 -7.846 1.00 88.25 75 VAL A CA 1
ATOM 541 C C . VAL A 1 75 ? 5.413 2.855 -8.622 1.00 88.25 75 VAL A C 1
ATOM 543 O O . VAL A 1 75 ? 4.399 3.539 -8.491 1.00 88.25 75 VAL A O 1
ATOM 546 N N . LYS A 1 76 ? 6.401 3.179 -9.460 1.00 87.00 76 LYS A N 1
ATOM 547 C CA . LYS A 1 76 ? 6.326 4.326 -10.359 1.00 87.00 76 LYS A CA 1
ATOM 548 C C . LYS A 1 76 ? 5.216 4.148 -11.399 1.00 87.00 76 LYS A C 1
ATOM 550 O O . LYS A 1 76 ? 4.362 5.018 -11.499 1.00 87.00 76 LYS A O 1
ATOM 555 N N . ALA A 1 77 ? 5.160 3.007 -12.086 1.00 88.81 77 ALA A N 1
ATOM 556 C CA . ALA A 1 77 ? 4.111 2.702 -13.060 1.00 88.81 77 ALA A CA 1
ATOM 557 C C . ALA A 1 77 ? 2.701 2.753 -12.445 1.00 88.81 77 ALA A C 1
ATOM 559 O O . ALA A 1 77 ? 1.761 3.212 -13.086 1.00 88.81 77 ALA A O 1
ATOM 560 N N . TRP A 1 78 ? 2.543 2.327 -11.192 1.00 88.62 78 TRP A N 1
ATOM 561 C CA . TRP A 1 78 ? 1.284 2.432 -10.458 1.00 88.62 78 TRP A CA 1
ATOM 562 C C . TRP A 1 78 ? 0.931 3.886 -10.128 1.00 88.62 78 TRP A C 1
ATOM 564 O O . TRP A 1 78 ? -0.207 4.302 -10.336 1.00 88.62 78 TRP A O 1
ATOM 574 N N . GLN A 1 79 ? 1.897 4.682 -9.659 1.00 84.75 79 GLN A N 1
ATOM 575 C CA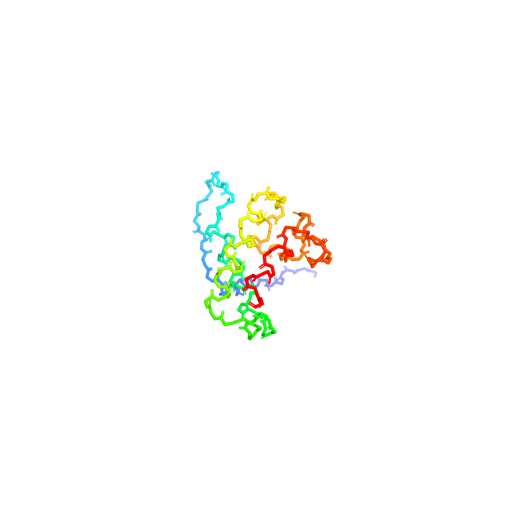 . GLN A 1 79 ? 1.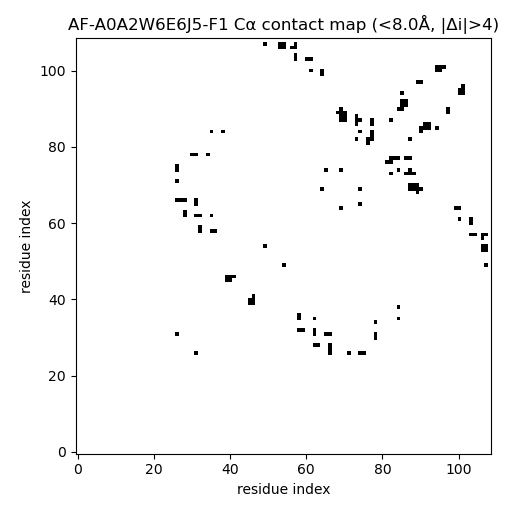694 6.111 -9.393 1.00 84.75 79 GLN A CA 1
ATOM 576 C C . GLN A 1 79 ? 1.368 6.905 -10.662 1.00 84.75 79 GLN A C 1
ATOM 578 O O . GLN A 1 79 ? 0.519 7.792 -10.619 1.00 84.75 79 GLN A O 1
ATOM 583 N N . ASP A 1 80 ? 1.987 6.537 -11.783 1.00 85.88 80 ASP A N 1
ATOM 584 C CA . ASP A 1 80 ? 1.720 7.090 -13.112 1.00 85.88 80 ASP A CA 1
ATOM 585 C C . ASP A 1 80 ? 0.381 6.566 -13.700 1.00 85.88 80 ASP A C 1
ATOM 587 O O . ASP A 1 80 ? -0.055 7.008 -14.761 1.00 85.88 80 ASP A O 1
ATOM 591 N N . GLY A 1 81 ? -0.307 5.641 -13.010 1.00 82.56 81 GLY A N 1
ATOM 592 C CA . GLY A 1 81 ? -1.613 5.094 -13.398 1.00 82.56 81 GLY A CA 1
ATOM 593 C C . GLY A 1 81 ? -1.570 4.034 -14.503 1.00 82.56 81 GLY A C 1
ATOM 594 O O . GLY A 1 81 ? -2.618 3.649 -15.018 1.00 82.56 81 GLY A O 1
ATOM 595 N N . ALA A 1 82 ? -0.380 3.553 -14.868 1.00 86.56 82 ALA A N 1
ATOM 596 C CA . ALA A 1 82 ? -0.179 2.541 -15.903 1.00 86.56 82 ALA A CA 1
ATOM 597 C C . ALA A 1 82 ? -0.537 1.117 -15.434 1.00 86.56 82 ALA A C 1
ATOM 599 O O . ALA A 1 82 ? -0.932 0.288 -16.253 1.00 86.56 82 ALA A O 1
ATOM 600 N N . ILE A 1 83 ? -0.417 0.828 -14.131 1.00 85.81 83 ILE A N 1
ATOM 601 C CA . ILE A 1 83 ? -0.800 -0.458 -13.515 1.00 85.81 83 ILE A CA 1
ATOM 602 C C . ILE A 1 83 ? -1.601 -0.235 -12.220 1.00 85.81 83 ILE A C 1
ATOM 604 O O . ILE A 1 83 ? -1.613 0.873 -11.685 1.00 85.81 83 ILE A O 1
ATOM 608 N N . LYS A 1 84 ? -2.261 -1.274 -11.685 1.00 85.44 84 LYS A N 1
ATOM 609 C CA . LYS A 1 84 ? -2.960 -1.199 -10.385 1.00 85.44 84 LYS A CA 1
ATOM 610 C C . LYS A 1 84 ? -2.028 -1.562 -9.230 1.00 85.44 84 LYS A C 1
ATOM 612 O O . LYS A 1 84 ? -1.015 -2.227 -9.430 1.00 85.44 84 LYS A O 1
ATOM 617 N N . PHE A 1 85 ? -2.401 -1.210 -7.995 1.00 83.06 85 PHE A N 1
ATOM 618 C CA . PHE A 1 85 ? -1.581 -1.532 -6.819 1.00 83.06 85 PHE A CA 1
ATOM 619 C C . PHE A 1 85 ? -1.326 -3.041 -6.670 1.00 83.06 85 PHE A C 1
ATOM 621 O O . PHE A 1 85 ? -0.226 -3.471 -6.327 1.00 83.06 85 PHE A O 1
ATOM 628 N N . LYS A 1 86 ? -2.334 -3.860 -6.994 1.00 82.81 86 LYS A N 1
ATOM 629 C CA . LYS A 1 86 ? -2.236 -5.328 -7.001 1.00 82.81 86 LYS A CA 1
ATOM 630 C C . LYS A 1 86 ? -1.204 -5.897 -7.976 1.00 82.81 86 LYS A C 1
ATOM 632 O O . LYS A 1 86 ? -0.894 -7.076 -7.871 1.00 82.81 86 LYS A O 1
ATOM 637 N N . ASP A 1 87 ? -0.703 -5.088 -8.906 1.00 87.50 87 ASP A N 1
ATOM 638 C CA . ASP A 1 87 ? 0.280 -5.485 -9.913 1.00 87.50 87 ASP A CA 1
ATOM 639 C C . ASP A 1 87 ? 1.708 -5.040 -9.527 1.00 87.50 87 ASP A C 1
ATOM 641 O O . ASP A 1 87 ? 2.669 -5.349 -10.227 1.00 87.50 87 ASP A O 1
ATOM 645 N N . VAL A 1 88 ? 1.879 -4.356 -8.386 1.00 86.38 88 VAL A N 1
ATOM 646 C CA . VAL A 1 88 ? 3.190 -3.932 -7.876 1.00 86.38 88 VAL A CA 1
ATOM 647 C C . VAL A 1 88 ? 3.917 -5.111 -7.233 1.00 86.38 88 VAL A C 1
ATOM 649 O O . VAL A 1 88 ? 3.461 -5.650 -6.227 1.00 86.38 88 VAL A O 1
ATOM 652 N N . ARG A 1 89 ? 5.084 -5.517 -7.745 1.00 87.25 89 ARG A N 1
ATOM 653 C CA . ARG A 1 89 ? 5.869 -6.610 -7.140 1.00 87.25 89 ARG A CA 1
ATOM 654 C C . ARG A 1 89 ? 6.517 -6.172 -5.821 1.00 87.25 89 ARG A C 1
ATOM 656 O O . ARG A 1 89 ? 6.912 -5.014 -5.699 1.00 87.25 89 ARG A O 1
ATOM 663 N N . PRO A 1 90 ? 6.681 -7.079 -4.837 1.00 77.94 90 PRO A N 1
ATOM 664 C CA . PRO A 1 90 ? 6.266 -8.488 -4.806 1.00 77.94 90 PRO A CA 1
ATOM 665 C C . PRO A 1 90 ? 4.819 -8.686 -4.312 1.00 77.94 90 PRO A C 1
ATOM 667 O O . PRO A 1 90 ? 4.459 -9.773 -3.870 1.00 77.94 90 PRO A O 1
ATOM 670 N N . PHE A 1 91 ? 3.993 -7.639 -4.322 1.00 79.94 91 PHE A N 1
ATOM 671 C CA . PHE A 1 91 ? 2.588 -7.683 -3.899 1.00 79.94 91 PHE A CA 1
ATOM 672 C C . PHE A 1 91 ? 1.654 -8.200 -5.000 1.00 79.94 91 PHE A C 1
ATOM 674 O O . PHE A 1 91 ? 0.453 -8.315 -4.775 1.00 79.94 91 PHE A O 1
ATOM 681 N N . THR A 1 92 ? 2.202 -8.533 -6.170 1.00 72.31 92 THR A N 1
ATOM 682 C CA . THR A 1 92 ? 1.510 -9.240 -7.247 1.00 72.31 92 THR A CA 1
ATOM 683 C C . THR A 1 92 ? 0.877 -10.531 -6.744 1.00 72.31 92 THR A C 1
ATOM 685 O O . THR A 1 92 ? 1.577 -11.395 -6.211 1.00 72.31 92 THR A O 1
ATOM 688 N N . GLY A 1 93 ? -0.428 -10.686 -6.963 1.00 70.31 93 GLY A N 1
ATOM 689 C CA . GLY A 1 93 ? -1.188 -11.864 -6.547 1.00 70.31 93 GLY A CA 1
ATOM 690 C C . GLY A 1 93 ? -1.946 -11.650 -5.237 1.00 70.31 93 GLY A C 1
ATOM 691 O O . GLY A 1 93 ? -2.585 -10.620 -5.035 1.00 70.31 93 GLY A O 1
ATOM 692 N N . ASP A 1 94 ? -1.931 -12.652 -4.360 1.00 66.69 94 ASP A N 1
ATOM 693 C CA . ASP A 1 94 ? -2.663 -12.597 -3.096 1.00 66.69 94 ASP A CA 1
ATOM 694 C C . ASP A 1 94 ? -1.890 -11.766 -2.060 1.00 66.69 94 ASP A C 1
ATOM 696 O O . ASP A 1 94 ? -0.996 -12.260 -1.365 1.00 66.69 94 ASP A O 1
ATOM 700 N N . GLN A 1 95 ? -2.238 -10.481 -1.965 1.00 65.69 95 GLN A N 1
ATOM 701 C CA . GLN A 1 95 ? -1.606 -9.532 -1.045 1.00 65.69 95 GLN A CA 1
ATOM 702 C C . GLN A 1 95 ? -1.700 -9.968 0.421 1.00 65.69 95 GLN A C 1
ATOM 704 O O . GLN A 1 95 ? -0.822 -9.631 1.214 1.00 65.69 95 GLN A O 1
ATOM 709 N N . THR A 1 96 ? -2.707 -10.770 0.782 1.00 62.25 96 THR A N 1
ATOM 710 C CA . THR A 1 96 ? -2.866 -11.276 2.152 1.00 62.25 96 THR A CA 1
ATOM 711 C C . THR A 1 96 ? -1.803 -12.311 2.526 1.00 62.25 96 THR A C 1
ATOM 713 O O . THR A 1 96 ? -1.516 -12.499 3.708 1.00 62.25 96 THR A O 1
ATOM 716 N N . LYS A 1 97 ? -1.156 -12.939 1.534 1.00 62.72 97 LYS A N 1
ATOM 717 C CA . LYS A 1 97 ? -0.053 -13.893 1.738 1.00 62.72 97 LYS A CA 1
ATOM 718 C C . LYS A 1 97 ? 1.306 -13.215 1.880 1.00 62.72 97 LYS A C 1
ATOM 720 O O . LYS A 1 97 ? 2.266 -13.851 2.323 1.00 62.72 97 LYS A O 1
ATOM 725 N N . ASN A 1 98 ? 1.411 -11.934 1.529 1.00 74.25 98 ASN A N 1
ATOM 726 C CA . ASN A 1 98 ? 2.628 -11.179 1.767 1.00 74.25 98 ASN A CA 1
ATOM 727 C C . ASN A 1 98 ? 2.728 -10.859 3.265 1.00 74.25 98 ASN A C 1
ATOM 729 O O . ASN A 1 98 ? 1.908 -10.128 3.811 1.00 74.25 98 ASN A O 1
ATOM 733 N N . LYS A 1 99 ? 3.741 -11.415 3.936 1.00 78.56 99 LYS A N 1
ATOM 734 C CA . LYS A 1 99 ? 3.913 -11.320 5.395 1.00 78.56 99 LYS A CA 1
ATOM 735 C C . LYS A 1 99 ? 4.018 -9.873 5.887 1.00 78.56 99 LYS A C 1
ATOM 737 O O . LYS A 1 99 ? 3.523 -9.569 6.969 1.00 78.56 99 LYS A O 1
ATOM 742 N N . ASP A 1 100 ? 4.621 -8.992 5.090 1.00 78.38 100 ASP A N 1
ATOM 743 C CA . ASP A 1 100 ? 4.776 -7.576 5.424 1.00 78.38 100 ASP A CA 1
ATOM 744 C C . ASP A 1 100 ? 3.428 -6.834 5.316 1.00 78.38 100 ASP A C 1
ATOM 746 O O . ASP A 1 100 ? 3.072 -6.047 6.192 1.00 78.38 100 ASP A O 1
ATOM 750 N N . VAL A 1 101 ? 2.619 -7.153 4.299 1.00 78.88 101 VAL A N 1
ATOM 751 C CA . VAL A 1 101 ? 1.245 -6.632 4.141 1.00 78.88 101 VAL A CA 1
ATOM 752 C C . VAL A 1 101 ? 0.308 -7.197 5.213 1.00 78.88 101 VAL A C 1
ATOM 754 O O . VAL A 1 101 ? -0.469 -6.459 5.823 1.00 78.88 101 VAL A O 1
ATOM 757 N N . ALA A 1 102 ? 0.413 -8.494 5.507 1.00 79.94 102 ALA A N 1
ATOM 758 C CA . ALA A 1 102 ? -0.347 -9.161 6.558 1.00 79.94 102 ALA A CA 1
ATOM 759 C C . ALA A 1 102 ? -0.032 -8.576 7.944 1.00 79.94 102 ALA A C 1
ATOM 761 O O . ALA A 1 102 ? -0.938 -8.403 8.761 1.00 79.94 102 ALA A O 1
ATOM 762 N N . ALA A 1 103 ? 1.225 -8.188 8.195 1.00 82.00 103 ALA A N 1
ATOM 763 C CA . ALA A 1 103 ? 1.614 -7.490 9.417 1.00 82.00 103 ALA A CA 1
ATOM 764 C C . ALA A 1 103 ? 0.925 -6.125 9.555 1.00 82.00 103 ALA A C 1
ATOM 766 O O . ALA A 1 103 ? 0.637 -5.706 10.677 1.00 82.00 103 ALA A O 1
ATOM 767 N N . CYS A 1 104 ? 0.603 -5.451 8.447 1.00 83.38 104 CYS A N 1
ATOM 768 C CA . CYS A 1 104 ? -0.215 -4.242 8.481 1.00 83.38 104 CYS A CA 1
ATOM 769 C C . CYS A 1 104 ? -1.676 -4.542 8.850 1.00 83.38 104 CYS A C 1
ATOM 771 O O . CYS A 1 104 ? -2.321 -3.705 9.477 1.00 83.38 104 CYS A O 1
ATOM 773 N N . GLY A 1 105 ? -2.183 -5.750 8.579 1.00 76.19 105 GLY A N 1
ATOM 774 C CA . GLY A 1 105 ? -3.534 -6.187 8.953 1.00 76.19 105 GLY A CA 1
ATOM 775 C C . GLY A 1 105 ? -3.844 -6.093 10.456 1.00 76.19 105 GLY A C 1
ATOM 776 O O . GLY A 1 105 ? -5.008 -6.005 10.838 1.00 76.19 105 GLY A O 1
ATOM 777 N N . LYS A 1 106 ? -2.828 -6.003 11.328 1.00 78.12 106 LYS A N 1
ATOM 778 C CA . LYS A 1 106 ? -3.020 -5.710 12.762 1.00 78.12 106 LYS A CA 1
ATOM 779 C C . LYS A 1 106 ? -3.650 -4.337 13.024 1.00 78.12 106 LYS A C 1
ATOM 781 O O . LYS A 1 106 ? -4.292 -4.154 14.047 1.00 78.12 106 LYS A O 1
ATOM 786 N N . TYR A 1 107 ? -3.460 -3.383 12.112 1.00 76.06 107 TYR A N 1
ATOM 787 C CA . TYR A 1 107 ? -4.079 -2.059 12.177 1.00 76.06 107 TYR A CA 1
ATOM 788 C C . TYR A 1 107 ? -5.496 -2.054 11.598 1.00 76.06 107 TYR A C 1
ATOM 790 O O . TYR A 1 107 ? -6.225 -1.091 11.810 1.00 76.06 107 TYR A O 1
ATOM 798 N N . ALA A 1 108 ? -5.866 -3.115 10.876 1.00 66.75 108 ALA A N 1
ATOM 799 C CA . ALA A 1 108 ? -7.176 -3.306 10.272 1.00 66.75 108 ALA A CA 1
ATOM 800 C C . ALA A 1 108 ? -8.167 -4.051 11.198 1.00 66.75 108 ALA A C 1
ATOM 802 O O . ALA A 1 108 ? -9.372 -3.978 10.981 1.00 66.75 108 ALA A O 1
ATOM 803 N N . ARG A 1 109 ? -7.677 -4.746 12.235 1.00 58.16 109 ARG A N 1
ATOM 804 C CA . ARG A 1 109 ? -8.497 -5.429 13.252 1.00 58.16 109 ARG A CA 1
ATOM 805 C C . ARG A 1 109 ? -8.929 -4.501 14.377 1.00 58.16 109 ARG A C 1
ATOM 807 O O . ARG A 1 109 ? -8.191 -3.559 14.736 1.00 58.16 109 ARG A O 1
#

=== Feature glossary ===
Feature key, reading from the visual/contextual features back to the raw sequence:

Rendered structure images. Six rendered views show the 3D structure from the faces of a cube — i.e. along ±x, ±y, ±z. Rendering representation is drawn randomly per protein from cartoon (secondary-structure ribbons), sticks (backbone bonds), or molecular surface; coloring is either N→C rainbow (blue at the N-terminus through red at the C-terminus) or one color per chain.

Contact-map, Ramachandran, and PAE plots. The contact map is a binary N×N matrix image: pixel (i, j) is dark where Cα_i and Cα_j are within 8 Å and |i−j|>4. Because the |i−j|>4 filter removes local helical contacts, off-diagonal stripes parallel to the main diagonal indicate parallel β-sheets; stripes perpendicular to it indicate antiparallel β-sheets. The Ramachandran plot scatters every residue's (φ, ψ) pair against the sterically allowed regions. The PAE heatmap renders the predicted-aligned-error matrix.

InterPro / GO / CATH / organism. Database cross-references. InterPro integrates a dozen domain/family signature databases into unified entries with residue-range hits. GO terms attach function/process/location labels with evidence codes. CATH codes position the fold in a four-level structural taxonomy. Organism is the NCBI-taxonomy species name.

Nearest PDB structures. The Foldseek neighbor list gives the closest experimentally determined structures in the PDB, ranked by structural alignment. TM-score near 1 means near-identical fold; near 0.3 means only rough topology match. This is how one finds what a novel AlphaFold prediction most resembles in the solved-structure universe.

Predicted aligned error. PAE(i, j) answers: if I align the predicted and true structures on residue i, how far off (in Å) do I expect residue j to be? A block-diagonal PAE matrix with low values on the blocks and high values off-diagonal is the signature of a multi-domain protein with confidently predicted domains but uncertain inter-domain orientation.

Solvent-accessible surface area. Accessible surface area quantifies burial. A residue with SASA near zero is packed into the hydrophobic core; one with SASA >100 Å² sits on the surface. Computed here via the Shrake–Rupley numerical algorithm with a 1.4 Å probe.

B-factor. B-factor (Debye–Waller factor) reflects atomic displacement in the crystal lattice. It is an experimental observable (units Å²), not a prediction; low values mean the atom is pinned down, high values mean it moves or is heterogeneous across the crystal.

pLDDT. For AlphaFold models, the B-factor field carries pLDDT — the model's own estimate of local accuracy on a 0–100 scale. Regions with pLDDT<50 should be treated as essentially unmodeled; they often correspond to intrinsically disordered segments.

Backbone torsions (φ/ψ). φ (phi) and ψ (psi) are the two rotatable backbone dihedrals per residue: φ is the C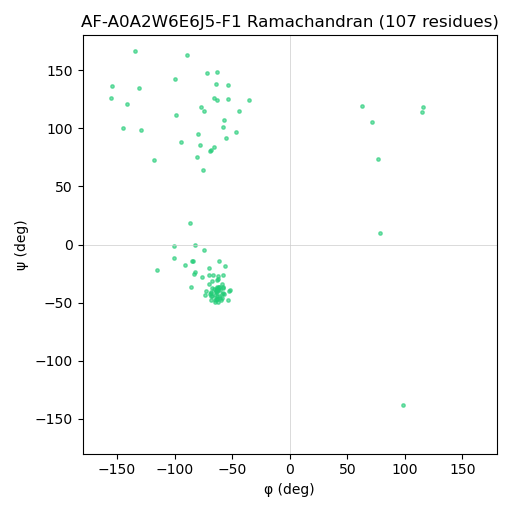(i-1)–N–Cα–C torsion, ψ is the N–Cα–C–N(i+1) torsion, both in degrees on (−180°, 180°]. α-helical residues cluster near (−60°, −45°); β-strand residues near (−120°, +130°). A Ramachandran plot is simply a scatter of (φ, ψ) for every residue.

Radius of gyration, Cα contacts, bounding box. Radius of gyration (Rg) is the root-mean-square distance of Cα atoms from their centroid — a single number for overall size and compactness. A globular domain of N residues has Rg ≈ 2.2·N^0.38 Å; an extended or disordered chain has a much larger Rg. The Cα contact count is the number of residue pairs whose Cα atoms are within 8 Å and are more than four positions apart in sequence — a standard proxy for tertiary packing density. The bounding box is the smallest axis-aligned box enclosing all Cα atoms.

Secondary structure (3-state, P-SEA). Three-state secondary structure (P-SEA) collapses the eight DSSP classes into helix (a), strand (b), and coil (c). P-SEA assigns these from Cα geometry alone — distances and angles — without requiring backbone oxygens, so it works on any Cα trace.

Secondary structure (8-state, DSSP). DSSP 8-state secondary structure assigns each residue one of H (α-helix), G (3₁₀-helix), I (π-helix), E (extended β-strand), B (isolated β-bridge), T (hydrogen-bonded turn), S (bend), or '-' (coil). The assignment is computed from backbone hydrogen-bond geometry via the Kabsch–Sander algorithm.

Foldseek 3Di. A 3Di character summarizes, for each residue, the relative or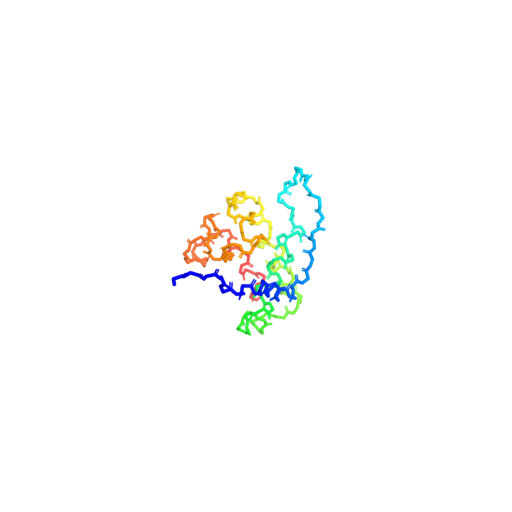ientation of the Cα frame of its nearest spatial neighbor. Because it encodes fold topology rather than chemistry, 3Di alignments detect remote structural similarity that sequence alignment misses.

mmCIF coordinates. The mmCIF block holds the 3D Cartesian coordinates of each backbone atom (N, Cα, C, O) in ångströms. mmCIF is the PDB's canonical archive format — a tagged-loop text representation of the atomic model.

Sequence. Sequence gives the chain of amino acids in standard one-letter code (A=alanine, C=cysteine, …, Y=tyrosine), read N→C. It is the only feature that is directly encoded by the gene; all structural features are derived from the folded form of this sequence.